Protein AF-A0A1I2AQY6-F1 (afdb_monomer_lite)

Structure (mmCIF, N/CA/C/O backbone):
data_AF-A0A1I2AQY6-F1
#
_entry.id   AF-A0A1I2AQY6-F1
#
loop_
_atom_site.group_PDB
_atom_site.id
_atom_site.type_symbol
_atom_site.label_atom_id
_atom_site.label_alt_id
_atom_site.label_comp_id
_atom_site.label_asym_id
_atom_site.label_entity_id
_atom_site.label_seq_id
_atom_site.pdbx_PDB_ins_code
_atom_site.Cartn_x
_atom_site.Cartn_y
_atom_site.Cartn_z
_atom_site.occupancy
_atom_site.B_iso_or_equiv
_atom_site.auth_seq_id
_atom_site.auth_comp_id
_atom_site.auth_asym_id
_atom_site.auth_atom_id
_atom_site.pdbx_PDB_model_num
ATOM 1 N N . MET A 1 1 ? -6.038 -12.069 -2.061 1.00 82.50 1 MET A N 1
ATOM 2 C CA . MET A 1 1 ? -5.110 -11.314 -2.935 1.00 82.50 1 MET A CA 1
ATOM 3 C C . MET A 1 1 ? -5.852 -10.362 -3.869 1.00 82.50 1 MET A C 1
ATOM 5 O O . MET A 1 1 ? -5.703 -9.172 -3.662 1.00 82.50 1 MET A O 1
ATOM 9 N N . LEU A 1 2 ? -6.730 -10.803 -4.786 1.00 86.69 2 LEU A N 1
ATOM 10 C CA . LEU A 1 2 ? -7.502 -9.868 -5.641 1.00 86.69 2 LEU A CA 1
ATOM 11 C C . LEU A 1 2 ? -8.283 -8.791 -4.860 1.00 86.69 2 LEU A C 1
ATOM 13 O O . LEU A 1 2 ? -8.254 -7.629 -5.239 1.00 86.69 2 LEU A O 1
ATOM 17 N N . ALA A 1 3 ? -8.917 -9.152 -3.739 1.00 86.75 3 ALA A N 1
ATOM 18 C CA . ALA A 1 3 ? -9.615 -8.186 -2.886 1.00 86.75 3 ALA A CA 1
ATOM 19 C C . ALA A 1 3 ? -8.673 -7.160 -2.218 1.00 86.75 3 ALA A C 1
ATOM 21 O O . ALA A 1 3 ? -9.022 -5.993 -2.110 1.00 86.75 3 ALA A O 1
ATOM 22 N N . ALA A 1 4 ? -7.464 -7.575 -1.824 1.00 88.69 4 ALA A N 1
ATOM 23 C CA . ALA A 1 4 ? -6.448 -6.674 -1.275 1.00 88.69 4 ALA A CA 1
ATOM 24 C C . ALA A 1 4 ? -5.901 -5.717 -2.351 1.00 88.69 4 ALA A C 1
ATOM 26 O O . ALA A 1 4 ? -5.665 -4.540 -2.088 1.00 88.69 4 ALA A O 1
ATOM 27 N N . TRP A 1 5 ? -5.759 -6.198 -3.592 1.00 92.06 5 TRP A N 1
ATOM 28 C CA . TRP A 1 5 ? -5.415 -5.343 -4.727 1.00 92.06 5 TRP A CA 1
ATOM 29 C C . TRP A 1 5 ? -6.519 -4.322 -5.039 1.00 92.06 5 TRP A C 1
ATOM 31 O O . TRP A 1 5 ? -6.210 -3.149 -5.234 1.00 92.06 5 TRP A O 1
ATOM 41 N N . ASP A 1 6 ? -7.794 -4.730 -5.021 1.00 89.69 6 ASP A N 1
ATOM 42 C CA . ASP A 1 6 ? -8.926 -3.808 -5.200 1.00 89.69 6 ASP A CA 1
ATOM 43 C C . ASP A 1 6 ? -8.900 -2.687 -4.150 1.00 89.69 6 ASP A C 1
ATOM 45 O O . ASP A 1 6 ? -8.956 -1.516 -4.515 1.00 89.69 6 ASP A O 1
ATOM 49 N N . GLN A 1 7 ? -8.685 -3.017 -2.869 1.00 89.00 7 GLN A N 1
ATOM 50 C CA . GLN A 1 7 ? -8.534 -2.021 -1.798 1.00 89.00 7 GLN A CA 1
ATOM 51 C C . GLN A 1 7 ? -7.409 -1.013 -2.085 1.00 89.00 7 GLN A C 1
ATOM 53 O O . GLN A 1 7 ? -7.611 0.195 -1.943 1.00 89.00 7 GLN A O 1
ATOM 58 N N . ALA A 1 8 ? -6.247 -1.476 -2.553 1.00 89.50 8 ALA A N 1
ATOM 59 C CA . ALA A 1 8 ? -5.154 -0.582 -2.932 1.00 89.50 8 ALA A CA 1
ATOM 60 C C . ALA A 1 8 ? -5.510 0.312 -4.134 1.00 89.50 8 ALA A C 1
ATOM 62 O O . ALA A 1 8 ? -5.127 1.482 -4.158 1.00 89.50 8 ALA A O 1
ATOM 63 N N . CYS A 1 9 ? -6.271 -0.190 -5.114 1.00 88.81 9 CYS A N 1
ATOM 64 C CA . CYS A 1 9 ? -6.778 0.630 -6.218 1.00 88.81 9 CYS A CA 1
ATOM 65 C C . CYS A 1 9 ? -7.743 1.724 -5.739 1.00 88.81 9 CYS A C 1
ATOM 67 O O . CYS A 1 9 ? -7.682 2.842 -6.252 1.00 88.81 9 CYS A O 1
ATOM 69 N N . VAL A 1 10 ? -8.597 1.432 -4.752 1.00 86.75 10 VAL A N 1
ATOM 70 C CA . VAL A 1 10 ? -9.495 2.432 -4.150 1.00 86.75 10 VAL A CA 1
ATOM 71 C C . VAL A 1 10 ? -8.703 3.542 -3.471 1.00 86.75 10 VAL A C 1
ATOM 73 O O . VAL A 1 10 ? -8.934 4.715 -3.756 1.00 86.75 10 VAL A O 1
ATOM 76 N N . VAL A 1 11 ? -7.749 3.175 -2.614 1.00 84.81 11 VAL A N 1
ATOM 77 C CA . VAL A 1 11 ? -6.892 4.139 -1.908 1.00 84.81 11 VAL A CA 1
ATOM 78 C C . VAL A 1 11 ? -6.114 5.000 -2.901 1.00 84.81 11 VAL A C 1
ATOM 80 O O . VAL A 1 11 ? -6.101 6.223 -2.787 1.00 84.81 11 VAL A O 1
ATOM 83 N N . ARG A 1 12 ? -5.538 4.372 -3.932 1.00 85.62 12 ARG A N 1
ATOM 84 C CA . ARG A 1 12 ? -4.805 5.070 -4.991 1.00 85.62 12 ARG A CA 1
ATOM 85 C C . ARG A 1 12 ? -5.668 6.096 -5.726 1.00 85.62 12 ARG A C 1
ATOM 87 O O . ARG A 1 12 ? -5.193 7.195 -5.979 1.00 85.62 12 ARG A O 1
ATOM 94 N N . ALA A 1 13 ? -6.918 5.761 -6.048 1.00 81.56 13 ALA A N 1
ATOM 95 C CA . ALA A 1 13 ? -7.824 6.692 -6.721 1.00 81.56 13 ALA A CA 1
ATOM 96 C C . ALA A 1 13 ? -8.096 7.955 -5.885 1.00 81.56 13 ALA A C 1
ATOM 98 O O . ALA A 1 13 ? -8.296 9.024 -6.455 1.00 81.56 13 ALA A O 1
ATOM 99 N N . GLY A 1 14 ? -8.068 7.849 -4.552 1.00 75.56 14 GLY A N 1
ATOM 100 C CA . GLY A 1 14 ? -8.202 9.007 -3.671 1.00 75.56 14 GLY A CA 1
ATOM 101 C C . GLY A 1 14 ? -6.928 9.857 -3.553 1.00 75.56 14 GLY A C 1
ATOM 102 O O . GLY A 1 14 ? -7.026 11.036 -3.231 1.00 75.56 14 GLY A O 1
ATOM 103 N N . PHE A 1 15 ? -5.733 9.329 -3.852 1.00 74.56 15 PHE A N 1
ATOM 104 C CA . PHE A 1 15 ? -4.516 10.157 -3.895 1.00 74.56 15 PHE A CA 1
ATOM 105 C C . PHE A 1 15 ? -4.552 11.156 -5.056 1.00 74.56 15 PHE A C 1
ATOM 107 O O . PHE A 1 15 ? -4.212 12.325 -4.865 1.00 74.56 15 PHE A O 1
ATOM 114 N N . ASP A 1 16 ? -5.031 10.727 -6.226 1.00 64.50 16 ASP A N 1
ATOM 115 C CA . ASP A 1 16 ? -5.082 11.546 -7.444 1.00 64.50 16 ASP A CA 1
ATOM 116 C C . ASP A 1 16 ? -6.006 12.779 -7.311 1.00 64.50 16 ASP A C 1
ATOM 118 O O . ASP A 1 16 ? -5.824 13.769 -8.019 1.00 64.50 16 ASP A O 1
ATOM 122 N N . THR A 1 17 ? -6.976 12.766 -6.389 1.00 54.69 17 THR A N 1
ATOM 123 C CA . THR A 1 17 ? -7.954 13.856 -6.195 1.00 54.69 17 THR A CA 1
ATOM 124 C C . THR A 1 17 ? -7.543 14.893 -5.143 1.00 54.69 17 THR A C 1
ATOM 126 O O . THR A 1 17 ? -8.072 16.005 -5.135 1.00 54.69 17 THR A O 1
ATOM 129 N N . THR A 1 18 ? -6.570 14.577 -4.282 1.00 52.56 18 THR A N 1
ATOM 130 C CA . THR A 1 18 ? -6.139 15.447 -3.164 1.00 52.56 18 THR A CA 1
ATOM 131 C C . THR A 1 18 ? -5.230 16.611 -3.568 1.00 52.56 18 THR A C 1
ATOM 133 O O . THR A 1 18 ? -4.990 17.508 -2.761 1.00 52.56 18 THR A O 1
ATOM 136 N N . ALA A 1 19 ? -4.744 16.639 -4.812 1.00 49.81 19 ALA A N 1
ATOM 137 C CA . ALA A 1 19 ? -3.764 17.627 -5.255 1.00 49.81 19 ALA A CA 1
ATOM 138 C C . ALA A 1 19 ? -4.322 19.054 -5.442 1.00 49.81 19 ALA A C 1
ATOM 140 O O . ALA A 1 19 ? -3.514 19.976 -5.511 1.00 49.81 19 ALA A O 1
ATOM 141 N N . ASP A 1 20 ? -5.649 19.269 -5.500 1.00 44.47 20 ASP A N 1
ATOM 142 C CA . ASP A 1 20 ? -6.182 20.574 -5.949 1.00 44.47 20 ASP A CA 1
ATOM 143 C C . ASP A 1 20 ? -7.432 21.139 -5.243 1.00 44.47 20 ASP A C 1
ATOM 145 O O . ASP A 1 20 ? -7.846 22.259 -5.541 1.00 44.47 20 ASP A O 1
ATOM 149 N N . SER A 1 21 ? -8.083 20.449 -4.303 1.00 40.75 21 SER A N 1
ATOM 150 C CA . SER A 1 21 ? -9.284 21.014 -3.657 1.00 40.75 21 SER A CA 1
ATOM 151 C C . SER A 1 21 ? -9.680 20.229 -2.409 1.00 40.75 21 SER A C 1
ATOM 153 O O . SER A 1 21 ? -9.299 19.076 -2.274 1.00 40.75 21 SER A O 1
ATOM 155 N N . GLY A 1 22 ? -10.469 20.804 -1.493 1.00 46.19 22 GLY A N 1
ATOM 156 C CA . GLY A 1 22 ? -10.966 20.152 -0.260 1.00 46.19 22 GLY A CA 1
ATOM 157 C C . GLY A 1 22 ? -11.789 18.852 -0.432 1.00 46.19 22 GLY A C 1
ATOM 158 O O . GLY A 1 22 ? -12.421 18.408 0.521 1.00 46.19 22 GLY A O 1
ATOM 159 N N . TYR A 1 23 ? -11.755 18.241 -1.619 1.00 46.19 23 TYR A N 1
ATOM 160 C CA . TYR A 1 23 ? -12.173 16.892 -2.019 1.00 46.19 23 TYR A CA 1
ATOM 161 C C . TYR A 1 23 ? -11.122 15.823 -1.640 1.00 46.19 23 TYR A C 1
ATOM 163 O O . TYR A 1 23 ? -10.776 14.951 -2.429 1.00 46.19 23 TYR A O 1
ATOM 171 N N . GLY A 1 24 ? -10.512 15.942 -0.461 1.00 56.16 24 GLY A N 1
ATOM 172 C CA . GLY A 1 24 ? -9.623 14.902 0.074 1.00 56.16 24 GLY A CA 1
ATOM 173 C C . GLY A 1 24 ? -10.291 14.052 1.151 1.00 56.16 24 GLY A C 1
ATOM 174 O O . GLY A 1 24 ? -9.973 12.879 1.312 1.00 56.16 24 GLY A O 1
ATOM 175 N N . VAL A 1 25 ? -11.223 14.650 1.899 1.00 59.81 25 VAL A N 1
ATOM 176 C CA . VAL A 1 25 ? -11.824 14.046 3.098 1.00 59.81 25 VAL A CA 1
ATOM 177 C C . VAL A 1 25 ? -12.922 13.044 2.743 1.00 59.81 25 VAL A C 1
ATOM 179 O O . VAL A 1 25 ? -13.048 12.012 3.396 1.00 59.81 25 VAL A O 1
ATOM 182 N N . LYS A 1 26 ? -13.718 13.320 1.703 1.00 64.50 26 LYS A N 1
ATOM 183 C CA . LYS A 1 26 ? -14.797 12.418 1.282 1.00 64.50 26 LYS A CA 1
ATOM 184 C C . LYS A 1 26 ? -14.224 11.143 0.660 1.00 64.50 26 LYS A C 1
ATOM 186 O O . LYS A 1 26 ? -14.725 10.058 0.904 1.00 64.50 26 LYS A O 1
ATOM 191 N N . GLU A 1 27 ? -13.140 11.281 -0.079 1.00 69.38 27 GLU A N 1
ATOM 192 C CA . GLU A 1 27 ? -12.427 10.229 -0.784 1.00 69.38 27 GLU A CA 1
ATOM 193 C C . GLU A 1 27 ? -11.669 9.334 0.201 1.00 69.38 27 GLU A C 1
ATOM 195 O O . GLU A 1 27 ? -11.686 8.114 0.050 1.00 69.38 27 GLU A O 1
ATOM 200 N N . ALA A 1 28 ? -11.098 9.920 1.261 1.00 67.06 28 ALA A N 1
ATOM 201 C CA . ALA A 1 28 ? -10.565 9.170 2.395 1.00 67.06 28 ALA A CA 1
ATOM 202 C C . ALA A 1 28 ? -11.660 8.341 3.083 1.00 67.06 28 ALA A C 1
ATOM 204 O O . ALA A 1 28 ? -11.490 7.139 3.283 1.00 67.06 28 ALA A O 1
ATOM 205 N N . ALA A 1 29 ? -12.808 8.955 3.389 1.00 75.44 29 ALA A N 1
ATOM 206 C CA . ALA A 1 29 ? -13.933 8.264 4.016 1.00 75.44 2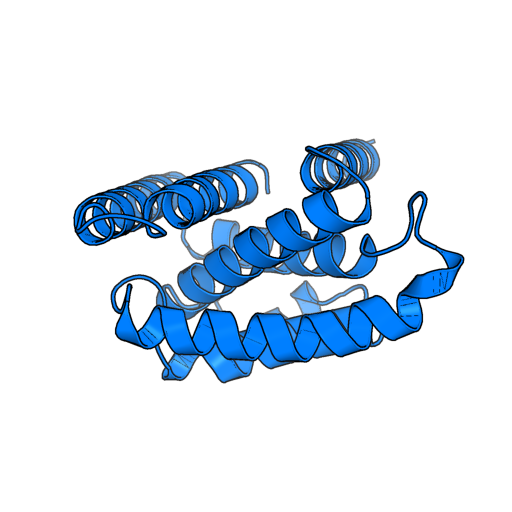9 ALA A CA 1
ATOM 207 C C . ALA A 1 29 ? -14.506 7.148 3.122 1.00 75.44 29 ALA A C 1
ATOM 209 O O . ALA A 1 29 ? -14.781 6.051 3.608 1.00 75.44 29 ALA A O 1
ATOM 210 N N . ASP A 1 30 ? -14.631 7.389 1.815 1.00 80.81 30 ASP A N 1
ATOM 211 C CA . ASP A 1 30 ? -15.076 6.392 0.838 1.00 80.81 30 ASP A CA 1
ATOM 212 C C . ASP A 1 30 ? -14.063 5.237 0.728 1.00 80.81 30 ASP A C 1
ATOM 214 O O . ASP A 1 30 ? -14.458 4.068 0.661 1.00 80.81 30 ASP A O 1
ATOM 218 N N . ALA A 1 31 ? -12.757 5.529 0.757 1.00 79.12 31 ALA A N 1
ATOM 219 C CA . ALA A 1 31 ? -11.712 4.509 0.762 1.00 79.12 31 ALA A CA 1
ATOM 220 C C . ALA A 1 31 ? -11.753 3.650 2.032 1.00 79.12 31 ALA A C 1
ATOM 222 O O . ALA A 1 31 ? -11.754 2.421 1.931 1.00 79.12 31 ALA A O 1
ATOM 223 N N . VAL A 1 32 ? -11.867 4.275 3.207 1.00 82.06 32 VAL A N 1
ATOM 224 C CA . VAL A 1 32 ? -12.011 3.581 4.498 1.00 82.06 32 VAL A CA 1
ATOM 225 C C . VAL A 1 32 ? -13.285 2.731 4.517 1.00 82.06 32 VAL A C 1
ATOM 227 O O . VAL A 1 32 ? -13.232 1.559 4.885 1.00 82.06 32 VAL A O 1
ATOM 230 N N . SER A 1 33 ? -14.412 3.260 4.029 1.00 84.44 33 SER A N 1
ATOM 231 C CA . SER A 1 33 ? -15.678 2.518 3.929 1.00 84.44 33 SER A CA 1
ATOM 232 C C . SER A 1 33 ? -15.547 1.278 3.041 1.00 84.44 33 SER A C 1
ATOM 234 O O . SER A 1 33 ? -15.957 0.186 3.432 1.00 84.44 33 SER A O 1
ATOM 236 N N . ARG A 1 34 ? -14.927 1.403 1.861 1.00 81.69 34 ARG A N 1
ATOM 237 C CA . ARG A 1 34 ? -14.708 0.262 0.953 1.00 81.69 34 ARG A CA 1
ATOM 238 C C . ARG A 1 34 ? -13.732 -0.763 1.522 1.00 81.69 34 ARG A C 1
ATOM 240 O O . ARG A 1 34 ? -13.912 -1.963 1.302 1.00 81.69 34 ARG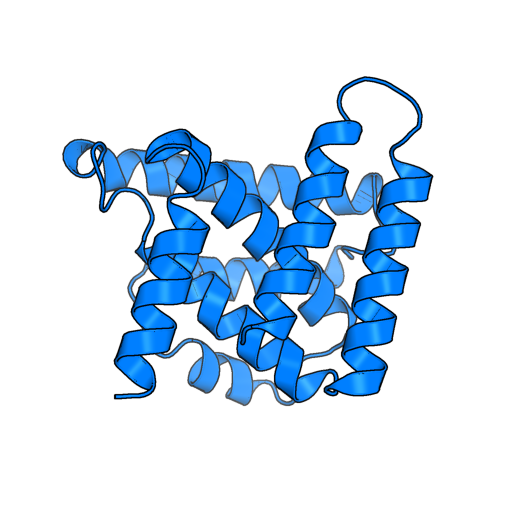 A O 1
ATOM 247 N N . ILE A 1 35 ? -12.719 -0.319 2.267 1.00 84.06 35 ILE A N 1
ATOM 248 C CA . ILE A 1 35 ? -11.831 -1.227 2.993 1.00 84.06 35 ILE A CA 1
ATOM 249 C C . ILE A 1 35 ? -12.627 -1.997 4.050 1.00 84.06 35 ILE A C 1
ATOM 251 O O . ILE A 1 35 ? -12.566 -3.227 4.045 1.00 84.06 35 ILE A O 1
ATOM 255 N N . ALA A 1 36 ? -13.431 -1.314 4.867 1.00 85.44 36 ALA A N 1
ATOM 256 C CA . ALA A 1 36 ? -14.266 -1.930 5.895 1.00 85.44 36 ALA A CA 1
ATOM 257 C C . ALA A 1 36 ? -15.275 -2.940 5.313 1.00 85.44 36 ALA A C 1
ATOM 259 O O . ALA A 1 36 ? -15.411 -4.049 5.828 1.00 85.44 36 ALA A O 1
ATOM 260 N N . GLU A 1 37 ? -15.937 -2.615 4.199 1.00 86.62 37 GLU A N 1
ATOM 261 C CA . GLU A 1 37 ? -16.855 -3.529 3.502 1.00 86.62 37 GLU A CA 1
ATOM 262 C C . GLU A 1 37 ? -16.158 -4.808 3.021 1.00 86.62 37 GLU A C 1
ATOM 264 O O . GLU A 1 37 ? -16.668 -5.921 3.199 1.00 86.62 37 GLU A O 1
ATOM 269 N N . ALA A 1 38 ? -14.971 -4.668 2.429 1.00 83.56 38 ALA A N 1
ATOM 270 C CA . ALA A 1 38 ? -14.163 -5.814 2.040 1.00 83.56 38 ALA A CA 1
ATOM 271 C C . ALA A 1 38 ? -13.724 -6.621 3.273 1.00 83.56 38 ALA A C 1
ATOM 273 O O . ALA A 1 38 ? -13.805 -7.851 3.244 1.00 83.56 38 ALA A O 1
ATOM 274 N N . THR A 1 39 ? -13.345 -5.962 4.369 1.00 85.44 39 THR A N 1
ATOM 275 C CA . THR A 1 39 ? -12.997 -6.609 5.642 1.00 85.44 39 THR A CA 1
ATOM 276 C C . THR A 1 39 ? -14.156 -7.419 6.213 1.00 85.44 39 THR A C 1
ATOM 278 O O . THR A 1 39 ? -13.948 -8.564 6.612 1.00 85.44 39 THR A O 1
ATOM 281 N N . VAL A 1 40 ? -15.389 -6.910 6.163 1.00 86.75 40 VAL A N 1
ATOM 282 C CA . VAL A 1 40 ? -16.591 -7.669 6.558 1.00 86.75 40 VAL A CA 1
ATOM 283 C C . VAL A 1 40 ? -16.783 -8.915 5.687 1.00 86.75 40 VAL A C 1
ATOM 285 O O . VAL A 1 40 ? -17.205 -9.961 6.180 1.00 86.75 40 VAL A O 1
ATOM 288 N N . ARG A 1 41 ? -16.473 -8.825 4.389 1.00 88.19 41 ARG A N 1
ATOM 289 C CA . ARG A 1 41 ? -16.701 -9.914 3.429 1.00 88.19 41 ARG A CA 1
ATOM 290 C C . ARG A 1 41 ? -15.629 -11.003 3.454 1.00 88.19 41 ARG A C 1
ATOM 292 O O . ARG A 1 41 ? -15.965 -12.174 3.284 1.00 88.19 41 ARG A O 1
ATOM 299 N N . TYR A 1 42 ? -14.362 -10.623 3.585 1.00 86.00 42 TYR A N 1
ATOM 300 C CA . TYR A 1 42 ? -13.215 -11.526 3.425 1.00 86.00 42 TYR A CA 1
ATOM 301 C C . TYR A 1 42 ? -12.455 -11.779 4.737 1.00 86.00 42 TYR A C 1
ATOM 303 O O . TYR A 1 42 ? -11.694 -12.737 4.826 1.00 86.00 42 TYR A O 1
ATOM 311 N N . GLY A 1 43 ? -12.682 -10.963 5.768 1.00 86.94 43 GLY A N 1
ATOM 312 C CA . GLY A 1 43 ? -11.946 -11.002 7.029 1.00 86.94 43 GLY A CA 1
ATOM 313 C C . GLY A 1 43 ? -10.637 -10.209 6.972 1.00 86.94 43 GLY A C 1
ATOM 314 O O . GLY A 1 43 ? -9.925 -10.218 5.965 1.00 86.94 43 GLY A O 1
ATOM 315 N N . SER A 1 44 ? -10.308 -9.538 8.079 1.00 85.38 44 SER A N 1
ATOM 316 C CA . SER A 1 44 ? -9.093 -8.719 8.214 1.00 85.38 44 SER A CA 1
ATOM 317 C C . SER A 1 44 ? -7.819 -9.542 8.046 1.00 85.38 44 SER A C 1
ATOM 319 O O . SER A 1 44 ? -6.904 -9.116 7.352 1.00 85.38 44 SER A O 1
ATOM 321 N N . ASP A 1 45 ? -7.785 -10.757 8.597 1.00 86.94 45 ASP A N 1
ATOM 322 C CA . ASP A 1 45 ? -6.624 -11.644 8.493 1.00 86.94 45 ASP A CA 1
ATOM 323 C C . ASP A 1 45 ? -6.298 -11.995 7.032 1.00 86.94 45 ASP A C 1
ATOM 325 O O . ASP A 1 45 ? -5.177 -11.798 6.564 1.00 86.94 45 ASP A O 1
ATOM 329 N N . GLN A 1 46 ? -7.294 -12.439 6.258 1.00 89.38 46 GLN A N 1
ATOM 330 C CA . GLN A 1 46 ? -7.077 -12.831 4.864 1.00 89.38 46 GLN A CA 1
ATOM 331 C C . GLN A 1 46 ? -6.626 -11.648 3.998 1.00 89.38 46 GLN A C 1
ATOM 333 O O . GLN A 1 46 ? -5.782 -11.808 3.106 1.00 89.38 46 GLN A O 1
ATOM 338 N N . LEU A 1 47 ? -7.209 -10.472 4.224 1.00 90.94 47 LEU A N 1
ATOM 339 C CA . LEU A 1 47 ? -6.868 -9.279 3.464 1.00 90.94 47 LEU A CA 1
ATOM 340 C C . LEU A 1 47 ? -5.498 -8.738 3.857 1.00 90.94 47 LEU A C 1
ATOM 342 O O . LEU A 1 47 ? -4.680 -8.548 2.963 1.00 90.94 47 LEU A O 1
ATOM 346 N N . GLY A 1 48 ? -5.208 -8.599 5.152 1.00 91.31 48 GLY A N 1
ATOM 347 C CA . GLY A 1 48 ? -3.910 -8.152 5.654 1.00 91.31 48 GLY A CA 1
ATOM 348 C C . GLY A 1 48 ? -2.769 -9.033 5.146 1.00 91.31 48 GLY A C 1
ATOM 349 O O . GLY A 1 48 ? -1.811 -8.529 4.556 1.00 91.31 48 GLY A O 1
ATOM 350 N N . ARG A 1 49 ? -2.915 -10.362 5.243 1.00 92.75 49 ARG A N 1
ATOM 351 C CA . ARG A 1 49 ? -1.934 -11.322 4.698 1.00 92.75 49 ARG A CA 1
ATOM 352 C C . ARG A 1 49 ? -1.778 -11.179 3.181 1.00 92.75 49 ARG A C 1
ATOM 354 O O . ARG A 1 49 ? -0.662 -11.192 2.663 1.00 92.75 49 ARG A O 1
ATOM 361 N N . GLY A 1 50 ? -2.884 -10.980 2.460 1.00 92.94 50 GLY A N 1
ATOM 362 C CA . GLY A 1 50 ? -2.862 -10.692 1.025 1.00 92.94 50 GLY A CA 1
ATOM 363 C C . GLY A 1 50 ? -2.124 -9.394 0.680 1.00 92.94 50 GLY A C 1
ATOM 364 O O . GLY A 1 50 ? -1.365 -9.368 -0.288 1.00 92.94 50 GLY A O 1
ATOM 365 N N . THR A 1 51 ? -2.310 -8.341 1.473 1.00 95.38 51 THR A N 1
ATOM 366 C CA . THR A 1 51 ? -1.655 -7.041 1.291 1.00 95.38 51 THR A CA 1
ATOM 367 C C . THR A 1 51 ? -0.150 -7.131 1.535 1.00 95.38 51 THR A C 1
AT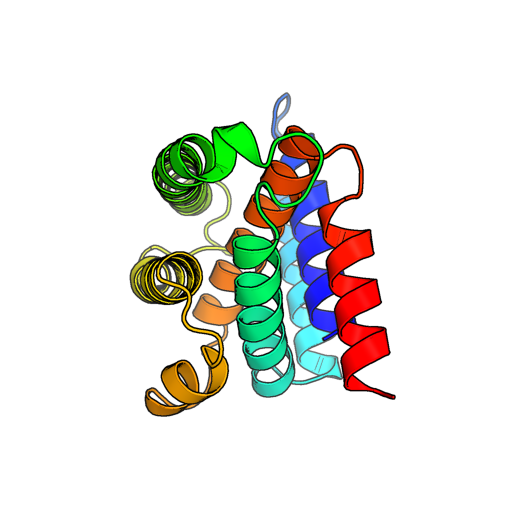OM 369 O O . THR A 1 51 ? 0.609 -6.592 0.731 1.00 95.38 51 THR A O 1
ATOM 372 N N . VAL A 1 52 ? 0.306 -7.863 2.562 1.00 95.25 52 VAL A N 1
ATOM 373 C CA . VAL A 1 52 ? 1.744 -8.106 2.821 1.00 95.25 52 VAL A CA 1
ATOM 374 C C . VAL A 1 52 ? 2.424 -8.731 1.601 1.00 95.25 52 VAL A C 1
ATOM 376 O O . VAL A 1 52 ? 3.477 -8.260 1.158 1.00 95.25 52 VAL A O 1
ATOM 379 N N . VAL A 1 53 ? 1.812 -9.777 1.035 1.00 93.94 53 VAL A N 1
ATOM 380 C CA . VAL A 1 53 ? 2.345 -10.481 -0.142 1.00 93.94 53 VAL A CA 1
ATOM 381 C C . VAL A 1 53 ? 2.430 -9.539 -1.343 1.00 93.94 53 VAL A C 1
ATOM 383 O O . VAL A 1 53 ? 3.503 -9.403 -1.938 1.00 93.94 53 VAL A O 1
ATOM 386 N N . LEU A 1 54 ? 1.333 -8.845 -1.659 1.00 95.25 54 LEU A N 1
ATOM 387 C CA . LEU A 1 54 ? 1.267 -7.923 -2.795 1.00 95.25 54 LEU A CA 1
ATOM 388 C C . LEU A 1 54 ? 2.241 -6.750 -2.650 1.00 95.25 54 LEU A C 1
ATOM 390 O O . LEU A 1 54 ? 2.880 -6.367 -3.627 1.00 95.25 54 LEU A O 1
ATOM 394 N N . LEU A 1 55 ? 2.398 -6.197 -1.445 1.00 95.56 55 LEU A N 1
ATOM 395 C CA . LEU A 1 55 ? 3.363 -5.132 -1.170 1.00 95.56 55 LEU A CA 1
ATOM 396 C C . LEU A 1 55 ? 4.792 -5.609 -1.442 1.00 95.56 55 LEU A C 1
ATOM 398 O O . LEU A 1 55 ? 5.552 -4.926 -2.129 1.00 95.56 55 LEU A O 1
ATOM 402 N N . GLY A 1 56 ? 5.138 -6.812 -0.980 1.00 93.75 56 GLY A N 1
ATOM 403 C CA . GLY A 1 56 ? 6.428 -7.431 -1.275 1.00 93.75 56 GLY A CA 1
ATOM 404 C C . GLY A 1 56 ? 6.686 -7.608 -2.769 1.00 93.75 56 GLY A C 1
ATOM 405 O O . GLY A 1 56 ? 7.759 -7.253 -3.262 1.00 93.75 56 GLY A O 1
ATOM 406 N N . GLN A 1 57 ? 5.701 -8.133 -3.497 1.00 93.25 57 GLN A N 1
ATOM 407 C CA . GLN A 1 57 ? 5.777 -8.317 -4.949 1.00 93.25 57 GLN A CA 1
ATOM 408 C C . GLN A 1 57 ? 5.923 -6.975 -5.681 1.00 93.25 57 GLN A C 1
ATOM 410 O O . GLN A 1 57 ? 6.830 -6.812 -6.501 1.00 93.25 57 GLN A O 1
ATOM 415 N N . ALA A 1 58 ? 5.112 -5.976 -5.322 1.00 93.31 58 ALA A N 1
ATOM 416 C CA . ALA A 1 58 ? 5.154 -4.645 -5.919 1.00 93.31 58 ALA A CA 1
ATOM 417 C C . ALA A 1 58 ? 6.535 -3.999 -5.741 1.00 93.31 58 ALA A C 1
ATOM 419 O O . ALA A 1 58 ? 7.130 -3.536 -6.71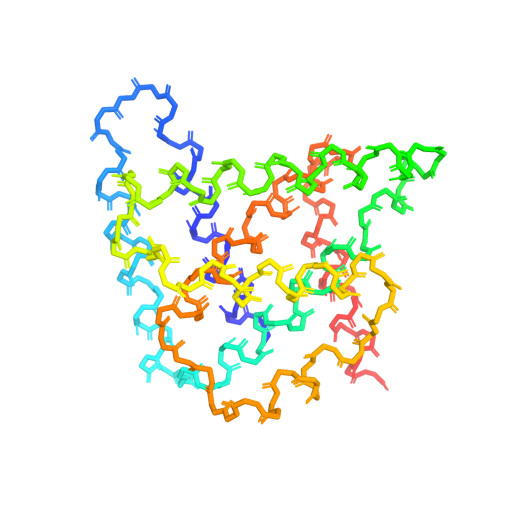9 1.00 93.31 58 ALA A O 1
ATOM 420 N N . VAL A 1 59 ? 7.092 -4.060 -4.526 1.00 92.12 59 VAL A N 1
ATOM 421 C CA . VAL A 1 59 ? 8.443 -3.567 -4.224 1.00 92.12 59 VAL A CA 1
ATOM 422 C C . VAL A 1 59 ? 9.505 -4.300 -5.050 1.00 92.12 59 VAL A C 1
ATOM 424 O O . VAL A 1 59 ? 10.368 -3.663 -5.658 1.00 92.12 59 VAL A O 1
ATOM 427 N N . ARG A 1 60 ? 9.440 -5.633 -5.144 1.00 88.31 60 ARG A N 1
ATOM 428 C CA . ARG A 1 60 ? 10.410 -6.410 -5.936 1.00 88.31 60 ARG A CA 1
ATOM 429 C C . ARG A 1 60 ? 10.319 -6.119 -7.430 1.00 88.31 60 ARG A C 1
ATOM 431 O O . ARG A 1 60 ? 11.355 -6.144 -8.103 1.00 88.31 60 ARG A O 1
ATOM 438 N N . SER A 1 61 ? 9.131 -5.798 -7.931 1.00 87.00 61 SER A N 1
ATOM 439 C CA . SER A 1 61 ? 8.894 -5.461 -9.337 1.00 87.00 61 SER A CA 1
ATOM 440 C C . SER A 1 61 ? 9.482 -4.106 -9.756 1.00 87.00 61 SER A C 1
ATOM 442 O O . SER A 1 61 ? 9.589 -3.815 -10.944 1.00 87.00 61 SER A O 1
ATOM 444 N N . MET A 1 62 ? 9.895 -3.271 -8.803 1.00 86.69 62 MET A N 1
ATOM 445 C CA . MET A 1 62 ? 10.357 -1.913 -9.069 1.00 86.69 62 MET A CA 1
ATOM 446 C C . MET A 1 62 ? 11.628 -1.877 -9.916 1.00 86.69 62 MET A C 1
ATOM 448 O O . MET A 1 62 ? 12.668 -2.410 -9.524 1.00 86.69 62 MET A O 1
ATOM 452 N N . GLY A 1 63 ? 11.568 -1.229 -11.080 1.00 78.00 63 GLY A N 1
ATOM 453 C CA . GLY A 1 63 ? 12.722 -1.164 -11.973 1.00 78.00 63 GLY A CA 1
ATOM 454 C C . GLY A 1 63 ? 13.137 -2.552 -12.466 1.00 78.00 63 GLY A C 1
ATOM 455 O O . GLY A 1 63 ? 14.323 -2.849 -12.527 1.00 78.00 63 GLY A O 1
ATOM 456 N N . THR A 1 64 ? 12.179 -3.438 -12.750 1.00 81.06 64 THR A N 1
ATOM 457 C CA . THR A 1 64 ? 12.416 -4.645 -13.570 1.00 81.06 64 THR A CA 1
ATOM 458 C C . THR A 1 64 ? 12.046 -4.422 -15.039 1.00 81.06 64 THR A C 1
ATOM 460 O O . THR A 1 64 ? 12.261 -5.300 -15.871 1.00 81.06 64 THR A O 1
ATOM 463 N N . GLY A 1 65 ? 11.472 -3.259 -15.365 1.00 75.12 65 GLY A N 1
ATOM 464 C CA . GLY A 1 65 ? 11.062 -2.871 -16.710 1.00 75.12 65 GLY A CA 1
ATOM 465 C C . GLY A 1 65 ? 12.112 -2.027 -17.442 1.00 75.12 65 GLY A C 1
ATOM 466 O O . GLY A 1 65 ? 13.313 -2.245 -17.270 1.00 75.12 65 GLY A O 1
ATOM 467 N N . PRO A 1 66 ? 11.683 -1.039 -18.249 1.00 75.75 66 PRO A N 1
ATOM 468 C CA . PRO A 1 66 ? 12.579 -0.168 -19.016 1.00 75.75 66 PRO A CA 1
ATOM 469 C C . PRO A 1 66 ? 13.629 0.585 -18.183 1.00 75.75 66 PRO A C 1
ATOM 471 O O . PRO A 1 66 ? 14.591 1.090 -18.751 1.00 75.75 66 PRO A O 1
ATOM 474 N N . ALA A 1 67 ? 13.450 0.676 -16.861 1.00 78.38 67 ALA A N 1
ATOM 475 C CA . ALA A 1 67 ? 14.353 1.364 -15.939 1.00 78.38 67 ALA A CA 1
ATOM 476 C C . ALA A 1 67 ? 15.276 0.423 -15.131 1.00 78.38 67 ALA A C 1
ATOM 478 O O . ALA A 1 67 ? 15.759 0.809 -14.062 1.00 78.38 67 ALA A O 1
ATOM 479 N N . ALA A 1 68 ? 15.505 -0.811 -15.598 1.00 80.38 68 ALA A N 1
ATOM 480 C CA . ALA A 1 68 ? 16.292 -1.815 -14.872 1.00 80.38 68 ALA A CA 1
ATOM 481 C C . ALA A 1 68 ? 17.732 -1.388 -14.549 1.00 80.38 68 ALA A C 1
ATOM 483 O O . ALA A 1 68 ? 18.253 -1.699 -13.477 1.00 80.38 68 ALA A O 1
ATOM 484 N N . ASP A 1 69 ? 18.345 -0.602 -15.428 1.00 85.38 69 ASP A N 1
ATOM 485 C CA . ASP A 1 69 ? 19.671 -0.007 -15.250 1.00 85.38 69 ASP A CA 1
ATOM 486 C C . ASP A 1 69 ? 19.741 0.983 -14.071 1.00 85.38 69 ASP A C 1
ATOM 488 O O . ASP A 1 69 ? 20.809 1.193 -13.494 1.00 85.38 69 ASP A O 1
ATOM 492 N N . ARG A 1 70 ? 18.603 1.559 -13.662 1.00 83.75 70 ARG A N 1
ATOM 493 C CA . ARG A 1 70 ? 18.503 2.556 -12.581 1.00 83.75 70 ARG A CA 1
ATOM 494 C C . ARG A 1 70 ? 17.902 2.016 -11.287 1.00 83.75 70 ARG A C 1
ATOM 496 O O . ARG A 1 70 ? 17.693 2.794 -10.352 1.00 83.75 70 ARG A O 1
ATOM 503 N N . ARG A 1 71 ? 17.646 0.708 -11.192 1.00 82.88 71 ARG A N 1
ATOM 504 C CA . ARG A 1 71 ? 16.948 0.084 -10.053 1.00 82.88 71 ARG A CA 1
ATOM 505 C C . ARG A 1 71 ? 17.501 0.516 -8.692 1.00 82.88 71 ARG A C 1
ATOM 507 O O . ARG A 1 71 ? 16.730 0.906 -7.825 1.00 82.88 71 ARG A O 1
ATOM 514 N N . ALA A 1 72 ? 18.822 0.497 -8.510 1.00 81.56 72 ALA A N 1
ATOM 515 C CA . ALA A 1 72 ? 19.444 0.855 -7.231 1.00 81.56 72 ALA A CA 1
ATOM 516 C C . ALA A 1 72 ? 19.135 2.303 -6.798 1.00 81.56 72 ALA A C 1
ATOM 518 O O . ALA A 1 72 ? 18.839 2.556 -5.631 1.00 81.56 72 ALA A O 1
ATOM 519 N N . HIS A 1 73 ? 19.150 3.249 -7.743 1.00 84.75 73 HIS A N 1
ATOM 520 C CA . HIS A 1 73 ? 18.802 4.644 -7.472 1.00 84.75 73 HIS A CA 1
ATOM 521 C C . HIS A 1 73 ? 17.305 4.805 -7.171 1.00 84.75 73 HIS A C 1
ATOM 523 O O . HIS A 1 73 ? 16.935 5.517 -6.239 1.00 84.75 73 HIS A O 1
ATOM 529 N N . LEU A 1 74 ? 16.450 4.101 -7.917 1.00 85.69 74 LEU A N 1
ATOM 530 C CA . LEU A 1 74 ? 14.999 4.128 -7.731 1.00 85.69 74 LEU A CA 1
ATOM 531 C C . LEU A 1 74 ? 14.585 3.592 -6.359 1.00 85.69 74 LEU A C 1
ATOM 533 O O . LEU A 1 74 ? 13.797 4.237 -5.680 1.00 85.69 74 LEU A O 1
ATOM 537 N N . VAL A 1 75 ? 15.172 2.475 -5.925 1.00 81.75 75 VAL A N 1
ATOM 538 C CA . VAL A 1 75 ? 14.934 1.875 -4.602 1.00 81.75 75 VAL A CA 1
ATOM 539 C C . VAL A 1 75 ? 15.295 2.843 -3.468 1.00 81.75 75 VAL A C 1
ATOM 541 O O . VAL A 1 75 ? 14.542 2.984 -2.498 1.00 81.75 75 VAL A O 1
ATOM 544 N N . SER A 1 76 ? 16.427 3.542 -3.596 1.00 81.81 76 SER A N 1
ATOM 545 C CA . SER A 1 76 ? 16.866 4.521 -2.597 1.00 81.81 76 SER A CA 1
ATOM 546 C C . SER A 1 76 ? 15.912 5.716 -2.509 1.00 81.81 76 SER A C 1
ATOM 548 O O . SER A 1 76 ? 15.478 6.065 -1.409 1.00 81.81 76 SER A O 1
ATOM 550 N N . SER A 1 77 ? 15.536 6.298 -3.650 1.00 85.75 77 SER A N 1
ATOM 551 C CA . SER A 1 77 ? 14.584 7.412 -3.709 1.00 85.75 77 SER A CA 1
ATOM 552 C C . SER A 1 77 ? 13.196 7.000 -3.216 1.00 85.75 77 SER A C 1
ATOM 554 O O . SER A 1 77 ? 12.591 7.713 -2.418 1.00 85.75 77 SER A O 1
ATOM 556 N N . PHE A 1 78 ? 12.726 5.816 -3.614 1.00 90.06 78 PHE A N 1
ATOM 557 C CA . PHE A 1 78 ? 11.423 5.285 -3.230 1.00 90.06 78 PHE A CA 1
ATOM 558 C C . PHE A 1 78 ? 11.263 5.170 -1.720 1.00 90.06 78 PHE A C 1
ATOM 560 O O . PHE A 1 78 ? 10.245 5.596 -1.194 1.00 90.06 78 PHE A O 1
ATOM 567 N N . THR A 1 79 ? 12.252 4.619 -1.012 1.00 86.69 79 THR A N 1
ATOM 568 C CA . THR A 1 79 ? 12.110 4.362 0.431 1.00 86.69 79 THR A CA 1
ATOM 569 C C . THR A 1 79 ? 11.868 5.659 1.201 1.00 86.69 79 THR A C 1
ATOM 571 O O . THR A 1 79 ? 10.987 5.719 2.056 1.00 86.69 79 THR A O 1
ATOM 574 N N . LYS A 1 80 ? 12.609 6.718 0.851 1.00 88.25 80 LYS A N 1
ATOM 575 C CA . LYS A 1 80 ? 12.413 8.044 1.439 1.00 88.25 80 LYS A CA 1
ATOM 576 C C . LYS A 1 80 ? 11.055 8.628 1.048 1.00 88.25 80 LYS A C 1
ATOM 578 O O . LYS A 1 80 ? 10.302 9.040 1.920 1.00 88.25 80 LYS A O 1
ATOM 583 N N . THR A 1 81 ? 10.722 8.620 -0.244 1.00 90.38 81 THR A N 1
ATOM 584 C CA . THR A 1 81 ? 9.444 9.154 -0.733 1.00 90.38 81 THR A CA 1
ATOM 585 C C . THR A 1 81 ? 8.243 8.440 -0.117 1.00 90.38 81 THR A C 1
ATOM 587 O O . THR A 1 81 ? 7.271 9.098 0.238 1.00 90.38 81 THR A O 1
ATOM 590 N N . LEU A 1 82 ? 8.300 7.116 0.040 1.00 92.19 82 LEU A N 1
ATOM 591 C CA . LEU A 1 82 ? 7.242 6.341 0.677 1.00 92.19 82 LEU A CA 1
ATOM 592 C C . LEU A 1 82 ? 7.083 6.743 2.147 1.00 92.19 82 LEU A C 1
ATOM 594 O O . LEU A 1 82 ? 5.961 6.997 2.569 1.00 92.19 82 LEU A O 1
ATOM 598 N N . ALA A 1 83 ? 8.181 6.832 2.905 1.00 90.62 83 ALA A N 1
ATOM 599 C CA . ALA A 1 83 ? 8.138 7.234 4.311 1.00 90.62 83 ALA A CA 1
ATOM 600 C C . ALA A 1 83 ? 7.566 8.652 4.487 1.00 90.62 83 ALA A C 1
ATOM 602 O O . ALA A 1 83 ? 6.697 8.867 5.334 1.00 90.62 83 ALA A O 1
ATOM 603 N N . ASP A 1 84 ? 7.998 9.600 3.649 1.00 91.50 84 ASP A N 1
ATOM 604 C CA . ASP A 1 84 ? 7.504 10.980 3.662 1.00 91.50 84 ASP A CA 1
ATOM 605 C C . ASP A 1 84 ? 5.997 11.026 3.329 1.00 91.50 84 ASP A C 1
ATOM 607 O O . ASP A 1 84 ? 5.221 11.657 4.049 1.00 91.50 84 ASP A O 1
ATOM 611 N N . LYS A 1 85 ? 5.554 10.304 2.284 1.00 91.50 85 LYS A N 1
ATOM 612 C CA . LYS A 1 85 ? 4.135 10.237 1.893 1.00 91.50 85 LYS A CA 1
ATOM 613 C C . LYS A 1 85 ? 3.268 9.566 2.965 1.00 91.50 85 LYS A C 1
ATOM 615 O O . LYS A 1 85 ? 2.219 10.103 3.300 1.00 91.50 85 LYS A O 1
ATOM 620 N N . LEU A 1 86 ? 3.696 8.434 3.530 1.00 91.94 86 LEU A N 1
ATOM 621 C CA . LEU A 1 86 ? 2.968 7.754 4.610 1.00 91.94 86 LEU A CA 1
ATOM 622 C C . LEU A 1 86 ? 2.848 8.637 5.854 1.00 91.94 86 LEU A C 1
ATOM 624 O O . LEU A 1 86 ? 1.788 8.679 6.469 1.00 91.94 86 LEU A O 1
ATOM 628 N N . THR A 1 87 ? 3.901 9.385 6.189 1.00 92.06 87 THR A N 1
ATOM 629 C CA . THR A 1 87 ? 3.854 10.359 7.287 1.00 92.06 87 THR A CA 1
ATOM 630 C C . THR A 1 87 ? 2.835 11.460 6.992 1.00 92.06 87 THR A C 1
ATOM 632 O O . THR A 1 87 ? 2.000 11.754 7.841 1.00 92.06 87 THR A O 1
ATOM 635 N N . GLY A 1 88 ? 2.820 12.011 5.774 1.00 90.12 88 GLY A N 1
ATOM 636 C CA . GLY A 1 88 ? 1.799 12.982 5.362 1.00 90.12 88 GLY A CA 1
ATOM 637 C C . GLY A 1 88 ? 0.367 12.426 5.394 1.00 90.12 88 GLY A C 1
ATOM 638 O O . GLY A 1 88 ? -0.577 13.159 5.699 1.00 90.12 88 GLY A O 1
ATOM 639 N N . LEU A 1 89 ? 0.185 11.123 5.148 1.00 89.88 89 LEU A N 1
ATOM 640 C CA . LEU A 1 89 ? -1.118 10.463 5.280 1.00 89.88 89 LEU A CA 1
ATOM 641 C C . LEU A 1 89 ? -1.609 10.396 6.728 1.00 89.88 89 LEU A C 1
ATOM 643 O O . LEU A 1 89 ? -2.815 10.436 6.931 1.00 89.88 89 LEU A O 1
ATOM 647 N N . THR A 1 90 ? -0.719 10.401 7.726 1.00 90.31 90 THR A N 1
ATOM 648 C CA . THR A 1 90 ? -1.151 10.467 9.137 1.00 90.31 90 THR A CA 1
ATOM 649 C C . THR A 1 90 ? -1.842 11.784 9.492 1.00 90.31 90 THR A C 1
ATOM 651 O O . THR A 1 90 ? -2.679 11.824 10.389 1.00 90.31 90 THR A O 1
ATOM 654 N N . GLU A 1 91 ? -1.521 12.864 8.776 1.00 87.69 91 GLU A N 1
ATOM 655 C CA . GLU A 1 91 ? -2.142 14.176 8.976 1.00 87.69 91 GLU A CA 1
ATOM 656 C C . GLU A 1 91 ? -3.372 14.363 8.089 1.00 87.69 91 GLU A C 1
ATOM 658 O O . GLU A 1 91 ? -4.372 14.943 8.509 1.00 87.69 91 GLU A O 1
ATOM 663 N N . THR A 1 92 ? -3.293 13.890 6.844 1.00 82.62 92 THR A N 1
ATOM 664 C CA . THR A 1 92 ? -4.355 14.102 5.859 1.00 82.62 92 THR A CA 1
ATOM 665 C C . THR A 1 92 ? -5.483 13.090 6.019 1.00 82.62 92 THR A C 1
ATOM 667 O O . THR A 1 92 ? -6.646 13.490 5.979 1.00 82.62 92 THR A O 1
ATOM 670 N N . TRP A 1 93 ? -5.165 11.809 6.226 1.00 86.75 93 TRP A N 1
ATOM 671 C CA . TRP A 1 93 ? -6.108 10.687 6.293 1.00 86.75 93 TRP A CA 1
ATOM 672 C C . TRP A 1 93 ? -5.878 9.838 7.567 1.00 86.75 93 TRP A C 1
ATOM 674 O O . TRP A 1 93 ? -5.495 8.666 7.473 1.00 86.75 93 TRP A O 1
ATOM 684 N N . PRO A 1 94 ? -6.123 10.399 8.768 1.00 85.75 94 PRO A N 1
ATOM 685 C CA . PRO A 1 94 ? -5.823 9.735 10.042 1.00 85.75 94 PRO A CA 1
ATOM 686 C C . PRO A 1 94 ? -6.632 8.450 10.277 1.00 85.75 94 PRO A C 1
ATOM 688 O O . PRO A 1 94 ? -6.158 7.564 10.975 1.00 85.75 94 PRO A O 1
ATOM 691 N N . ASP A 1 95 ? -7.810 8.316 9.658 1.00 86.25 95 ASP A N 1
ATOM 692 C CA . ASP A 1 95 ? -8.629 7.094 9.731 1.00 86.25 95 ASP A CA 1
ATOM 693 C C . ASP A 1 95 ? -8.090 5.956 8.838 1.00 86.25 95 ASP A C 1
ATOM 695 O O . ASP A 1 95 ? -8.532 4.811 8.944 1.00 86.25 95 ASP A O 1
ATOM 699 N N . LEU A 1 96 ? -7.150 6.262 7.930 1.00 87.44 96 LEU A N 1
ATOM 700 C CA . LEU A 1 96 ? -6.489 5.270 7.079 1.00 87.44 96 LEU A CA 1
ATOM 701 C C . LEU A 1 96 ? -5.084 4.916 7.578 1.00 87.44 96 LEU A C 1
ATOM 703 O O . LEU A 1 96 ? -4.682 3.760 7.481 1.00 87.44 96 LEU A O 1
ATOM 707 N N . VAL A 1 97 ? -4.303 5.891 8.045 1.00 91.44 97 VAL A N 1
ATOM 708 C CA . VAL A 1 97 ? -2.911 5.652 8.449 1.00 91.44 97 VAL A CA 1
ATOM 709 C C . VAL A 1 97 ? -2.646 6.281 9.807 1.00 91.44 97 VAL A C 1
ATOM 711 O O . VAL A 1 97 ? -2.583 7.503 9.930 1.00 91.44 97 VAL A O 1
ATOM 714 N N . GLU A 1 98 ? -2.394 5.447 10.813 1.00 93.56 98 GLU A N 1
ATOM 715 C CA . GLU A 1 98 ? -1.939 5.907 12.120 1.00 93.56 98 GLU A CA 1
ATOM 716 C C . GLU A 1 98 ? -0.413 5.819 12.237 1.00 93.56 98 GLU A C 1
ATOM 718 O O . GLU A 1 98 ? 0.241 4.895 11.742 1.00 93.56 98 GLU A O 1
ATOM 723 N N . ALA A 1 99 ? 0.187 6.768 12.960 1.00 94.31 99 ALA A N 1
ATOM 724 C CA . ALA A 1 99 ? 1.634 6.789 13.184 1.00 94.31 99 ALA A CA 1
ATOM 725 C C . ALA A 1 99 ? 2.152 5.513 13.882 1.00 94.31 99 ALA A C 1
ATOM 727 O O . ALA A 1 99 ? 3.309 5.132 13.692 1.00 94.31 99 ALA A O 1
ATOM 728 N N . ALA A 1 100 ? 1.301 4.849 14.672 1.00 95.62 100 ALA A N 1
ATOM 729 C CA . ALA A 1 100 ? 1.627 3.614 15.380 1.00 95.62 100 ALA A CA 1
ATOM 730 C C . ALA A 1 100 ? 1.855 2.414 14.439 1.00 95.62 100 ALA A C 1
ATOM 732 O O . ALA A 1 100 ? 2.609 1.509 14.800 1.00 95.62 100 ALA A O 1
ATOM 733 N N . ASP A 1 101 ? 1.278 2.432 13.233 1.00 94.44 101 ASP A N 1
ATOM 734 C CA . ASP A 1 101 ? 1.353 1.325 12.271 1.00 94.44 101 ASP A CA 1
ATOM 735 C C . ASP A 1 101 ? 2.569 1.425 11.333 1.00 94.44 101 ASP A C 1
ATOM 737 O O . ASP A 1 101 ? 3.048 0.425 10.782 1.00 94.44 101 ASP A O 1
ATOM 741 N N . LEU A 1 102 ? 3.133 2.630 11.178 1.00 95.38 102 LEU A N 1
ATOM 742 C CA . LEU A 1 102 ? 4.256 2.897 10.273 1.00 95.38 102 LEU A CA 1
ATOM 743 C C . LEU A 1 102 ? 5.505 2.030 10.517 1.00 95.38 102 LEU A C 1
ATOM 745 O O . LEU A 1 102 ? 6.124 1.617 9.531 1.00 95.38 102 LEU A O 1
ATOM 749 N N . PRO A 1 103 ? 5.916 1.709 11.764 1.00 95.69 103 PRO A N 1
ATOM 750 C CA . PRO A 1 103 ? 7.077 0.852 11.995 1.00 95.69 103 PRO A CA 1
ATOM 751 C C . PRO A 1 103 ? 6.962 -0.517 11.316 1.00 95.69 103 PRO A C 1
ATOM 753 O O . PRO A 1 103 ? 7.950 -1.004 10.758 1.00 95.69 103 PRO A O 1
ATOM 756 N N . MET A 1 104 ? 5.768 -1.120 11.316 1.00 95.56 104 MET A N 1
ATOM 757 C CA . MET A 1 104 ? 5.558 -2.424 10.690 1.00 95.56 104 MET A CA 1
ATOM 758 C C . MET A 1 104 ? 5.613 -2.321 9.164 1.00 95.56 104 MET A C 1
ATOM 760 O O . MET A 1 104 ? 6.309 -3.105 8.514 1.00 95.56 104 MET A O 1
ATOM 764 N N . VAL A 1 105 ? 4.971 -1.298 8.594 1.00 95.88 105 VAL A N 1
ATOM 765 C CA . VAL A 1 105 ? 5.013 -1.017 7.151 1.00 95.88 105 VAL A CA 1
ATOM 766 C C . VAL A 1 105 ? 6.451 -0.815 6.671 1.00 95.88 105 VAL A C 1
ATOM 768 O O . VAL A 1 105 ? 6.894 -1.473 5.726 1.00 95.88 105 VAL A O 1
ATOM 771 N N . HIS A 1 106 ? 7.218 0.040 7.354 1.00 95.19 106 HIS A N 1
ATOM 772 C CA . HIS A 1 106 ? 8.622 0.283 7.022 1.00 95.19 106 HIS A CA 1
ATOM 773 C C . HIS A 1 106 ? 9.460 -0.993 7.094 1.00 95.19 106 HIS A C 1
ATOM 775 O O . HIS A 1 106 ? 10.344 -1.199 6.258 1.00 95.19 106 HIS A O 1
ATOM 781 N N . LYS A 1 107 ? 9.185 -1.870 8.065 1.00 95.44 107 LYS A N 1
ATOM 782 C CA . LYS A 1 107 ? 9.914 -3.129 8.203 1.00 95.44 107 LYS A CA 1
ATOM 783 C C . LYS A 1 107 ? 9.607 -4.098 7.061 1.00 95.44 107 LYS A C 1
ATOM 785 O O . LYS A 1 107 ? 10.556 -4.638 6.490 1.00 95.44 107 LYS A O 1
ATOM 790 N N . VAL A 1 108 ? 8.337 -4.269 6.685 1.00 95.19 108 VAL A N 1
ATOM 791 C CA . VAL A 1 108 ? 7.935 -5.111 5.541 1.00 95.19 108 VAL A CA 1
ATOM 792 C C . VAL A 1 108 ? 8.557 -4.601 4.242 1.00 95.19 108 VAL A C 1
ATOM 794 O O . VAL A 1 108 ? 9.172 -5.377 3.509 1.00 95.19 108 VAL A O 1
ATOM 797 N N . VAL A 1 109 ? 8.483 -3.292 3.984 1.00 94.38 109 VAL A N 1
ATOM 798 C CA . VAL A 1 109 ? 9.090 -2.677 2.792 1.00 94.38 109 VAL A CA 1
ATOM 799 C C . VAL A 1 109 ? 10.609 -2.846 2.796 1.00 94.38 109 VAL A C 1
ATOM 801 O O . VAL A 1 109 ? 11.190 -3.221 1.778 1.00 94.38 109 VAL A O 1
ATOM 804 N N . GLY A 1 110 ? 11.264 -2.624 3.937 1.00 93.06 110 GLY A N 1
ATOM 805 C CA . GLY A 1 110 ? 12.710 -2.796 4.072 1.00 93.06 110 GLY A CA 1
ATOM 806 C C . GLY A 1 110 ? 13.166 -4.233 3.806 1.00 93.06 110 GLY A C 1
ATOM 807 O O . GLY A 1 110 ? 14.152 -4.444 3.101 1.00 93.06 110 GLY A O 1
ATOM 808 N N . LEU A 1 111 ? 12.429 -5.227 4.312 1.00 94.00 111 LEU A N 1
ATOM 809 C CA . LEU A 1 111 ? 12.698 -6.641 4.035 1.00 94.00 111 LEU A CA 1
ATOM 810 C C . LEU A 1 111 ? 12.486 -6.978 2.552 1.00 94.00 111 LEU A C 1
ATOM 812 O O . LEU A 1 111 ? 13.333 -7.641 1.953 1.00 94.00 111 LEU A O 1
ATOM 816 N N . ALA A 1 112 ? 11.412 -6.473 1.939 1.00 93.00 112 ALA A N 1
ATOM 817 C CA . ALA A 1 112 ? 11.158 -6.651 0.510 1.00 93.00 112 ALA A CA 1
ATOM 818 C C . ALA A 1 112 ? 12.299 -6.072 -0.347 1.00 93.00 112 ALA A C 1
ATOM 820 O O . ALA A 1 112 ? 12.769 -6.721 -1.284 1.00 93.00 112 ALA A O 1
ATOM 821 N N . MET A 1 113 ? 12.792 -4.883 0.014 1.00 89.44 113 MET A N 1
ATOM 822 C CA . MET A 1 113 ? 13.926 -4.228 -0.648 1.00 89.44 113 MET A CA 1
ATOM 823 C C . MET A 1 113 ? 15.240 -4.988 -0.481 1.00 89.44 113 MET A C 1
ATOM 825 O O . MET A 1 113 ? 16.042 -5.042 -1.412 1.00 89.44 113 MET A O 1
ATOM 829 N N . ALA A 1 114 ? 15.446 -5.610 0.678 1.00 89.62 114 ALA A N 1
ATOM 830 C CA . ALA A 1 114 ? 16.585 -6.486 0.933 1.00 89.62 114 ALA A CA 1
ATOM 831 C C . ALA A 1 114 ? 16.478 -7.849 0.215 1.00 89.62 114 ALA A C 1
ATOM 833 O O . ALA A 1 114 ? 17.384 -8.672 0.326 1.00 89.62 114 ALA A O 1
ATOM 834 N N . GLY A 1 115 ? 15.404 -8.087 -0.545 1.00 88.38 115 GLY A N 1
ATOM 835 C CA . GLY A 1 115 ? 15.221 -9.294 -1.348 1.00 88.38 115 GLY A CA 1
ATOM 836 C C . GLY A 1 115 ? 14.594 -10.462 -0.591 1.00 88.38 115 GLY A C 1
ATOM 837 O O . GLY A 1 115 ? 14.566 -11.570 -1.125 1.00 88.38 115 GLY A O 1
ATOM 838 N N . HIS A 1 116 ? 14.063 -10.245 0.616 1.00 91.06 116 HIS A N 1
ATOM 839 C CA . HIS A 1 116 ? 13.299 -11.282 1.303 1.00 91.06 116 HIS A CA 1
ATOM 840 C C . HIS A 1 116 ? 12.007 -11.571 0.528 1.00 91.06 116 HIS A C 1
ATOM 842 O O . HIS A 1 116 ? 11.219 -10.674 0.210 1.00 91.06 116 HIS A O 1
ATOM 848 N N . THR A 1 117 ? 11.801 -12.842 0.195 1.00 85.75 117 THR A N 1
ATOM 849 C CA . THR A 1 117 ? 10.634 -13.302 -0.563 1.00 85.75 117 THR A CA 1
ATOM 850 C C . THR A 1 117 ? 9.487 -13.710 0.351 1.00 85.75 117 THR A C 1
ATOM 852 O O . THR A 1 117 ? 8.335 -13.429 0.028 1.00 85.75 117 THR A O 1
ATOM 855 N N . ASP A 1 118 ? 9.803 -14.279 1.513 1.00 91.06 118 ASP A N 1
ATOM 856 C CA . ASP A 1 118 ? 8.831 -14.800 2.472 1.00 91.06 118 ASP A CA 1
ATOM 857 C C . ASP A 1 118 ? 8.474 -13.787 3.573 1.00 91.06 118 ASP A C 1
ATOM 859 O O . ASP A 1 118 ? 8.764 -13.951 4.759 1.00 91.06 118 ASP A O 1
ATOM 863 N N . LEU A 1 119 ? 7.884 -12.668 3.149 1.00 94.38 119 LEU A N 1
ATOM 864 C CA . LEU A 1 119 ? 7.470 -11.595 4.059 1.00 94.38 119 LEU A CA 1
ATOM 865 C C . LEU A 1 119 ? 6.274 -11.996 4.921 1.00 94.38 119 LEU A C 1
ATOM 867 O O . LEU A 1 119 ? 6.129 -11.489 6.030 1.00 94.38 119 LEU A O 1
ATOM 871 N N . LEU A 1 120 ? 5.425 -12.886 4.402 1.00 93.88 120 LEU A N 1
ATOM 872 C CA . LEU A 1 120 ? 4.239 -13.343 5.105 1.00 93.88 120 LEU A CA 1
ATOM 873 C C . LEU A 1 120 ? 4.620 -14.205 6.306 1.00 93.88 120 LEU A C 1
ATOM 875 O O . LEU A 1 120 ? 4.154 -13.914 7.401 1.00 93.88 120 LEU A O 1
ATOM 879 N N . THR A 1 121 ? 5.520 -15.182 6.137 1.00 94.56 121 THR A N 1
ATOM 880 C CA . THR A 1 121 ? 6.007 -15.983 7.271 1.00 94.56 121 THR A CA 1
ATOM 881 C C . THR A 1 121 ? 6.659 -15.105 8.330 1.00 94.56 121 THR A C 1
ATOM 883 O O . THR A 1 121 ? 6.354 -15.258 9.507 1.00 94.56 121 THR A O 1
ATOM 886 N N . TRP A 1 122 ? 7.497 -14.138 7.928 1.00 95.25 122 TRP A N 1
ATOM 887 C CA . TRP A 1 122 ? 8.081 -13.186 8.878 1.00 95.25 122 TRP A CA 1
ATOM 888 C C . TRP A 1 122 ? 7.004 -12.383 9.618 1.00 95.25 122 TRP A C 1
ATOM 890 O O . TRP A 1 122 ? 7.104 -12.184 10.828 1.00 95.25 122 TRP A O 1
ATOM 900 N N . ARG A 1 123 ? 5.966 -11.917 8.912 1.00 95.00 123 ARG A N 1
ATOM 901 C CA . ARG A 1 123 ? 4.901 -11.135 9.541 1.00 95.00 123 ARG A CA 1
ATOM 902 C C . ARG A 1 123 ? 4.054 -11.990 10.481 1.00 95.00 123 ARG A C 1
ATOM 904 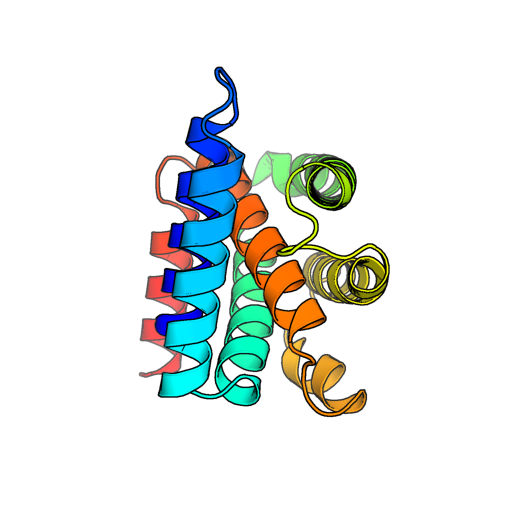O O . ARG A 1 123 ? 3.712 -11.508 11.558 1.00 95.00 123 ARG A O 1
ATOM 911 N N . ASP A 1 124 ? 3.751 -13.232 10.122 1.00 94.25 124 ASP A N 1
ATOM 912 C CA . ASP A 1 124 ? 2.929 -14.141 10.929 1.00 94.25 124 ASP A CA 1
ATOM 913 C C . ASP A 1 124 ? 3.558 -14.416 12.325 1.00 94.25 124 ASP A C 1
ATOM 915 O O . ASP A 1 124 ? 2.831 -14.719 13.273 1.00 94.25 124 ASP A O 1
ATOM 919 N N . GLU A 1 125 ? 4.875 -14.212 12.514 1.00 95.12 125 GLU A N 1
ATOM 920 C CA . GLU A 1 125 ? 5.556 -14.300 13.827 1.00 95.12 125 GLU A CA 1
ATOM 921 C C . GLU A 1 125 ? 5.030 -13.294 14.870 1.00 95.12 125 GLU A C 1
ATOM 923 O O . GLU A 1 125 ? 5.160 -13.519 16.075 1.00 95.12 125 GLU A O 1
ATOM 928 N N . PHE A 1 126 ? 4.411 -12.197 14.425 1.00 93.25 126 PHE A N 1
ATOM 929 C CA . PHE A 1 126 ? 3.854 -11.148 15.287 1.00 93.25 126 PHE A CA 1
ATOM 930 C C . PHE A 1 126 ? 2.349 -11.330 15.553 1.00 93.25 126 PHE A C 1
ATOM 932 O O . PHE A 1 126 ? 1.710 -10.451 16.132 1.00 93.25 126 PHE A O 1
ATOM 939 N N . GLY A 1 127 ? 1.779 -12.474 15.157 1.00 92.44 127 GLY A N 1
ATOM 940 C CA . GLY A 1 127 ? 0.354 -12.776 15.291 1.00 92.44 127 GLY A CA 1
ATOM 941 C C . GLY A 1 127 ? -0.492 -12.196 14.151 1.00 92.44 127 GLY A C 1
ATOM 942 O O . GLY A 1 127 ? 0.056 -11.794 13.125 1.00 92.44 127 GLY A O 1
ATOM 943 N N . PRO A 1 128 ? -1.829 -12.147 14.301 1.00 90.94 128 PRO A N 1
ATOM 944 C CA . PRO A 1 128 ? -2.722 -11.616 13.270 1.00 90.94 128 PRO A CA 1
ATOM 945 C C . PRO A 1 128 ? -2.383 -10.170 12.884 1.00 90.94 128 PRO A C 1
ATOM 947 O O . PRO A 1 128 ? -1.869 -9.408 13.706 1.00 90.94 128 PRO A O 1
ATOM 950 N N . VAL A 1 129 ? -2.689 -9.782 11.645 1.00 90.12 129 VAL A N 1
ATOM 951 C CA . VAL A 1 129 ? -2.544 -8.395 11.173 1.00 90.12 129 VAL A CA 1
ATOM 952 C C . VAL A 1 129 ? -3.672 -7.536 11.765 1.00 90.12 129 VAL A C 1
ATOM 954 O O . VAL A 1 129 ? -4.839 -7.809 11.467 1.00 90.12 129 VAL A O 1
ATOM 957 N N . PRO A 1 130 ? -3.376 -6.528 12.616 1.00 91.00 130 PRO A N 1
ATOM 958 C CA . PRO A 1 130 ? -4.381 -5.590 13.105 1.00 91.00 130 PRO A CA 1
ATOM 959 C C . PRO A 1 130 ? -4.980 -4.758 11.968 1.00 91.00 130 PRO A C 1
ATOM 961 O O . PRO A 1 130 ? -4.364 -4.572 10.922 1.00 91.00 130 PRO A O 1
ATOM 964 N N . GLU A 1 131 ? -6.169 -4.210 12.197 1.00 89.00 131 GLU A N 1
ATOM 965 C CA . GLU A 1 131 ? -6.881 -3.402 11.201 1.00 89.00 131 GLU A CA 1
ATOM 966 C C . GLU A 1 131 ? -6.100 -2.145 10.776 1.00 89.00 131 GLU A C 1
ATOM 968 O O . GLU A 1 131 ? -5.908 -1.934 9.580 1.00 89.00 131 GLU A O 1
ATOM 973 N N . GLY A 1 132 ? -5.568 -1.369 11.729 1.00 90.38 132 GLY A N 1
ATOM 974 C CA . GLY A 1 132 ? -4.743 -0.188 11.423 1.00 90.38 132 GLY A CA 1
ATOM 975 C C . GLY A 1 132 ? -3.514 -0.539 10.579 1.00 90.38 132 GLY A C 1
ATOM 976 O O . GLY A 1 132 ? -3.242 0.077 9.547 1.00 90.38 132 GLY A O 1
ATOM 977 N N . GLU A 1 133 ? -2.841 -1.637 10.926 1.00 93.12 133 GLU A N 1
ATOM 978 C CA . GLU A 1 133 ? -1.701 -2.135 10.164 1.00 93.12 133 GLU A CA 1
ATOM 979 C C . GLU A 1 133 ? -2.083 -2.531 8.732 1.00 93.12 133 GLU A C 1
ATOM 981 O O . GLU A 1 133 ? -1.385 -2.165 7.783 1.00 93.12 133 GLU A O 1
ATOM 986 N N . HIS A 1 134 ? -3.202 -3.241 8.547 1.00 92.56 134 HIS A N 1
ATOM 987 C CA . HIS A 1 134 ? -3.739 -3.546 7.218 1.00 92.56 134 HIS A CA 1
ATOM 988 C C . HIS A 1 134 ? -3.941 -2.257 6.427 1.00 92.56 134 HIS A C 1
ATOM 990 O O . HIS A 1 134 ? -3.511 -2.182 5.267 1.00 92.56 134 HIS A O 1
ATOM 996 N N . HIS A 1 135 ? -4.613 -1.261 7.007 1.00 92.44 135 HIS A N 1
ATOM 997 C CA . HIS A 1 135 ? -4.920 -0.004 6.325 1.00 92.44 135 HIS A CA 1
ATOM 998 C C . HIS A 1 135 ? -3.635 0.712 5.893 1.00 92.44 135 HIS A C 1
ATOM 1000 O O . HIS A 1 135 ? -3.480 1.054 4.713 1.00 92.44 135 HIS A O 1
ATOM 1006 N N . ALA A 1 136 ? -2.656 0.810 6.794 1.00 93.88 136 ALA A N 1
ATOM 1007 C CA . ALA A 1 136 ? -1.353 1.397 6.511 1.00 93.88 136 ALA A CA 1
ATOM 1008 C C . ALA A 1 136 ? -0.579 0.620 5.426 1.00 93.88 136 ALA A C 1
ATOM 1010 O O . ALA A 1 136 ? 0.010 1.223 4.523 1.00 93.88 136 ALA A O 1
ATOM 1011 N N . MET A 1 137 ? -0.620 -0.718 5.439 1.00 95.38 137 MET A N 1
ATOM 1012 C CA . MET A 1 137 ? -0.027 -1.544 4.379 1.00 95.38 137 MET A CA 1
ATOM 1013 C C . MET A 1 137 ? -0.748 -1.390 3.037 1.00 95.38 137 MET A C 1
ATOM 1015 O O . MET A 1 137 ? -0.106 -1.429 1.987 1.00 95.38 137 MET A O 1
ATOM 1019 N N . THR A 1 138 ? -2.064 -1.180 3.052 1.00 94.75 138 THR A N 1
ATOM 1020 C CA . THR A 1 138 ? -2.863 -0.937 1.841 1.00 94.75 138 THR A CA 1
ATOM 1021 C C . THR A 1 138 ? -2.502 0.412 1.228 1.00 94.75 138 THR A C 1
ATOM 1023 O O . THR A 1 138 ? -2.287 0.497 0.017 1.00 94.75 138 THR A O 1
ATOM 1026 N N . ALA A 1 139 ? -2.334 1.446 2.057 1.00 94.06 139 ALA A N 1
ATOM 1027 C CA . ALA A 1 139 ? -1.813 2.740 1.627 1.00 94.06 139 ALA A CA 1
ATOM 1028 C C . ALA A 1 139 ? -0.394 2.620 1.052 1.00 94.06 139 ALA A C 1
ATOM 1030 O O . ALA A 1 139 ? -0.112 3.147 -0.026 1.00 94.06 139 ALA A O 1
ATOM 1031 N N . ALA A 1 140 ? 0.484 1.858 1.707 1.00 96.19 140 ALA A N 1
ATOM 1032 C CA . ALA A 1 140 ? 1.828 1.607 1.198 1.00 96.19 140 ALA A CA 1
ATOM 1033 C C . ALA A 1 140 ? 1.819 0.867 -0.148 1.00 96.19 140 ALA A C 1
ATOM 1035 O O . ALA A 1 140 ? 2.584 1.223 -1.047 1.00 96.19 140 ALA A O 1
ATOM 1036 N N . LEU A 1 141 ? 0.942 -0.125 -0.328 1.00 96.25 141 LEU A N 1
ATOM 1037 C CA . LEU A 1 141 ? 0.772 -0.837 -1.596 1.00 96.25 141 LEU A CA 1
ATOM 1038 C C . LEU A 1 141 ? 0.273 0.100 -2.704 1.00 96.25 141 LEU A C 1
ATOM 1040 O O . LEU A 1 141 ? 0.820 0.076 -3.807 1.00 96.25 141 LEU A O 1
ATOM 1044 N N . ALA A 1 142 ? -0.700 0.964 -2.407 1.00 94.25 142 ALA A N 1
ATOM 1045 C CA . ALA A 1 142 ? -1.207 1.967 -3.342 1.00 94.25 142 ALA A CA 1
ATOM 1046 C C . ALA A 1 142 ? -0.100 2.931 -3.814 1.00 94.25 142 ALA A C 1
ATOM 1048 O O . ALA A 1 142 ? 0.090 3.109 -5.020 1.00 94.25 142 ALA A O 1
ATOM 1049 N N . LEU A 1 143 ? 0.687 3.474 -2.878 1.00 94.38 143 LEU A N 1
ATOM 1050 C CA . LEU A 1 143 ? 1.832 4.348 -3.168 1.00 94.38 143 LEU A CA 1
ATOM 1051 C C . LEU A 1 143 ? 2.945 3.627 -3.941 1.00 94.38 143 LEU A C 1
ATOM 1053 O O . LEU A 1 143 ? 3.554 4.191 -4.851 1.00 94.38 143 LEU A O 1
ATOM 1057 N N . THR A 1 144 ? 3.204 2.361 -3.607 1.00 94.94 144 THR A N 1
ATOM 1058 C CA . THR A 1 144 ? 4.176 1.530 -4.332 1.00 94.94 144 THR A CA 1
ATOM 1059 C C . THR A 1 144 ? 3.731 1.307 -5.770 1.00 94.94 144 THR A C 1
ATOM 1061 O O . THR A 1 144 ? 4.536 1.430 -6.692 1.00 94.94 144 THR A O 1
ATOM 1064 N N . ALA A 1 145 ? 2.447 1.022 -5.982 1.00 93.88 145 ALA A N 1
ATOM 1065 C CA . ALA A 1 145 ? 1.893 0.839 -7.313 1.00 93.88 145 ALA A CA 1
ATOM 1066 C C . ALA A 1 145 ? 1.944 2.119 -8.155 1.00 93.88 145 ALA A C 1
ATOM 1068 O O . ALA A 1 145 ? 2.290 2.044 -9.333 1.00 93.88 145 ALA A O 1
ATOM 1069 N N . GLU A 1 146 ? 1.647 3.278 -7.561 1.00 92.19 146 GLU A N 1
ATOM 1070 C CA . GLU A 1 146 ? 1.807 4.589 -8.204 1.00 92.19 146 GLU A CA 1
ATOM 1071 C C . GLU A 1 146 ? 3.262 4.810 -8.646 1.00 92.19 146 GLU A C 1
ATOM 1073 O O . GLU A 1 146 ? 3.519 5.163 -9.797 1.00 92.19 146 GLU A O 1
ATOM 1078 N N . PHE A 1 147 ? 4.229 4.526 -7.768 1.00 91.31 147 PHE A N 1
ATOM 1079 C CA . PHE A 1 147 ? 5.647 4.674 -8.092 1.00 91.31 147 PHE A CA 1
ATOM 1080 C C . PHE A 1 147 ? 6.098 3.730 -9.213 1.00 91.31 147 PHE A C 1
ATOM 1082 O O . PHE A 1 147 ? 6.804 4.147 -10.131 1.00 91.31 147 PHE A O 1
ATOM 1089 N N . VAL A 1 148 ? 5.699 2.456 -9.164 1.00 91.19 148 VAL A N 1
ATOM 1090 C CA . VAL A 1 148 ? 6.033 1.491 -10.221 1.00 91.19 148 VAL A CA 1
ATOM 1091 C C . VAL A 1 148 ? 5.433 1.929 -11.556 1.00 91.19 148 VAL A C 1
ATOM 1093 O O . VAL A 1 148 ? 6.127 1.878 -12.568 1.00 91.19 148 VAL A O 1
ATOM 1096 N N . ASP A 1 149 ? 4.193 2.413 -11.570 1.00 91.31 149 ASP A N 1
ATOM 1097 C CA . ASP A 1 149 ? 3.563 2.917 -12.792 1.00 91.31 149 ASP A CA 1
ATOM 1098 C C . ASP A 1 149 ? 4.242 4.191 -13.323 1.00 91.31 149 ASP A C 1
ATOM 1100 O O . ASP A 1 149 ? 4.356 4.370 -14.537 1.00 91.31 149 ASP A O 1
ATOM 1104 N N . LEU A 1 150 ? 4.740 5.057 -12.437 1.00 89.25 150 LEU A N 1
ATOM 1105 C CA . LEU A 1 150 ? 5.525 6.234 -12.815 1.00 89.25 150 LEU A CA 1
ATOM 1106 C C . LEU A 1 150 ? 6.860 5.846 -13.473 1.00 89.25 150 LEU A C 1
ATOM 1108 O O . LEU A 1 150 ? 7.295 6.489 -14.427 1.00 89.25 150 LEU A O 1
ATOM 1112 N N . VAL A 1 151 ? 7.515 4.803 -12.962 1.00 87.75 151 VAL A N 1
ATOM 1113 C CA . VAL A 1 151 ? 8.846 4.365 -13.410 1.00 87.75 151 VAL A CA 1
ATOM 1114 C C . VAL A 1 151 ? 8.788 3.488 -14.658 1.00 87.75 151 VAL A C 1
ATOM 1116 O O . VAL A 1 151 ? 9.568 3.682 -15.590 1.00 87.75 151 VAL A O 1
ATOM 1119 N N . ASP A 1 152 ? 7.900 2.496 -14.655 1.00 87.62 152 ASP A N 1
ATOM 1120 C CA . ASP A 1 152 ? 7.843 1.425 -15.653 1.00 87.62 152 ASP A CA 1
ATOM 1121 C C . ASP A 1 152 ? 6.662 1.580 -16.630 1.00 87.62 152 ASP A C 1
ATOM 1123 O O . ASP A 1 152 ? 6.515 0.785 -17.564 1.00 87.62 152 ASP A O 1
ATOM 1127 N N . GLY A 1 153 ? 5.848 2.622 -16.449 1.00 88.56 153 GLY A N 1
ATOM 1128 C CA . GLY A 1 153 ? 4.750 3.012 -17.326 1.00 88.56 153 GLY A CA 1
ATOM 1129 C C . GLY A 1 153 ? 3.357 2.657 -16.781 1.00 88.56 153 GLY A C 1
ATOM 1130 O O . GLY A 1 153 ? 3.219 1.789 -15.917 1.00 88.56 153 GLY A O 1
ATOM 1131 N N . PRO A 1 154 ? 2.288 3.284 -17.311 1.00 90.12 154 PRO A N 1
ATOM 1132 C CA . PRO A 1 154 ? 0.938 3.151 -16.766 1.00 90.12 154 PRO A CA 1
ATOM 1133 C C . PRO A 1 154 ? 0.469 1.694 -16.627 1.00 90.12 154 PRO A C 1
ATOM 1135 O O . PRO A 1 154 ? 0.550 0.896 -17.572 1.00 90.12 154 PRO A O 1
ATOM 1138 N N . GLY A 1 155 ? -0.036 1.342 -15.441 1.00 90.12 155 GLY A N 1
ATOM 1139 C CA . GLY A 1 155 ? -0.549 0.012 -15.106 1.00 90.12 155 GLY A CA 1
ATOM 1140 C C . GLY A 1 155 ? 0.504 -1.101 -15.049 1.00 90.12 155 GLY A C 1
ATOM 1141 O O . GLY A 1 155 ? 0.129 -2.276 -15.045 1.00 90.12 155 GLY A O 1
ATOM 1142 N N . ALA A 1 156 ? 1.800 -0.776 -15.057 1.00 92.00 156 ALA A N 1
ATOM 1143 C CA . ALA A 1 156 ? 2.874 -1.761 -14.965 1.00 92.00 156 ALA A CA 1
ATOM 1144 C C . ALA A 1 156 ? 2.788 -2.587 -13.678 1.00 92.00 156 ALA A C 1
ATOM 1146 O O . ALA A 1 156 ? 2.947 -3.807 -13.744 1.00 92.00 156 ALA A O 1
ATOM 1147 N N . CYS A 1 157 ? 2.481 -1.958 -12.541 1.00 93.19 157 CYS A N 1
ATOM 1148 C CA . CYS A 1 157 ? 2.370 -2.660 -11.265 1.00 93.19 157 CYS A CA 1
ATOM 1149 C C . CYS A 1 157 ? 1.251 -3.705 -11.310 1.00 93.19 157 CYS A C 1
ATOM 1151 O O . CYS A 1 157 ? 1.496 -4.892 -11.109 1.00 93.19 157 CYS A O 1
ATOM 1153 N N . GLY A 1 158 ? 0.037 -3.277 -11.673 1.00 92.00 158 GLY A N 1
ATOM 1154 C CA . GLY A 1 158 ? -1.129 -4.158 -11.726 1.00 92.00 158 GLY A CA 1
ATOM 1155 C C . GLY A 1 158 ? -0.944 -5.329 -12.689 1.00 92.00 158 GLY A C 1
ATOM 1156 O O . GLY A 1 158 ? -1.224 -6.465 -12.321 1.00 92.00 158 GLY A O 1
ATOM 1157 N N . ARG A 1 159 ? -0.401 -5.089 -13.893 1.00 92.56 159 ARG A N 1
ATOM 1158 C CA . ARG A 1 159 ? -0.120 -6.173 -14.854 1.00 92.56 159 ARG A CA 1
ATOM 1159 C C . ARG A 1 159 ? 0.846 -7.215 -14.291 1.00 92.56 159 ARG A C 1
ATOM 1161 O O . ARG A 1 159 ? 0.641 -8.400 -14.523 1.00 92.56 159 ARG A O 1
ATOM 1168 N N . ARG A 1 160 ? 1.888 -6.791 -13.570 1.00 91.00 160 ARG A N 1
ATOM 1169 C CA . ARG A 1 160 ? 2.878 -7.710 -12.988 1.00 91.00 160 ARG A CA 1
ATOM 1170 C C . ARG A 1 160 ? 2.309 -8.496 -11.817 1.00 91.00 160 ARG A C 1
ATOM 1172 O O . ARG A 1 160 ? 2.471 -9.707 -11.793 1.00 91.00 160 ARG A O 1
ATOM 1179 N N . LEU A 1 161 ? 1.607 -7.827 -10.902 1.00 91.38 161 LEU A N 1
ATOM 1180 C CA . LEU A 1 161 ? 0.962 -8.496 -9.772 1.00 91.38 161 LEU A CA 1
ATOM 1181 C C . LEU A 1 161 ? -0.058 -9.531 -10.254 1.00 91.38 161 LEU A C 1
ATOM 1183 O O . LEU A 1 161 ? -0.061 -10.654 -9.769 1.00 91.38 161 LEU A O 1
ATOM 1187 N N . LEU A 1 162 ? -0.881 -9.194 -11.251 1.00 87.75 162 LEU A N 1
ATOM 1188 C CA . LEU A 1 162 ? -1.836 -10.142 -11.830 1.00 87.75 162 LEU A CA 1
ATOM 1189 C C . LEU A 1 162 ? -1.138 -11.325 -12.514 1.00 87.75 162 LEU A C 1
ATOM 1191 O O . LEU A 1 162 ? -1.544 -12.460 -12.296 1.00 87.75 162 LEU A O 1
ATOM 1195 N N . ALA A 1 163 ? -0.061 -11.083 -13.267 1.00 87.25 163 ALA A N 1
ATOM 1196 C CA . ALA A 1 163 ? 0.706 -12.157 -13.896 1.00 87.25 163 ALA A CA 1
ATOM 1197 C C . ALA A 1 163 ? 1.382 -13.085 -12.868 1.00 87.25 163 ALA A C 1
ATOM 1199 O O . ALA A 1 163 ? 1.429 -14.295 -13.070 1.00 87.25 163 ALA A O 1
ATOM 1200 N N . GLU A 1 164 ? 1.902 -12.552 -11.758 1.00 82.44 164 GLU A N 1
ATOM 1201 C CA . GLU A 1 164 ? 2.459 -13.370 -10.669 1.00 82.44 164 GLU A CA 1
ATOM 1202 C C . GLU A 1 164 ? 1.372 -14.213 -9.988 1.00 82.44 164 GLU A C 1
ATOM 1204 O O . GLU A 1 164 ? 1.572 -15.406 -9.780 1.00 82.44 164 GLU A O 1
ATOM 1209 N N . LEU A 1 165 ? 0.191 -13.639 -9.741 1.00 78.38 165 LEU A N 1
ATOM 1210 C CA . LEU A 1 165 ? -0.950 -14.374 -9.184 1.00 78.38 165 LEU A CA 1
ATOM 1211 C C . LEU A 1 165 ? -1.432 -15.508 -10.099 1.00 78.38 165 LEU A C 1
ATOM 1213 O O . LEU A 1 165 ? -1.851 -16.549 -9.604 1.00 78.38 165 LEU A O 1
ATOM 1217 N N . GLU A 1 166 ? -1.394 -15.312 -11.417 1.00 78.56 166 GLU A N 1
ATOM 1218 C CA . GLU A 1 166 ? -1.724 -16.356 -12.393 1.00 78.56 166 GLU A CA 1
ATOM 1219 C C . GLU A 1 166 ? -0.684 -17.487 -12.400 1.00 78.56 166 GLU A C 1
ATOM 1221 O O . GLU A 1 166 ? -1.061 -18.651 -12.524 1.00 78.56 166 GLU A O 1
ATOM 1226 N N . ASN A 1 167 ? 0.601 -17.166 -12.214 1.00 72.88 167 ASN A N 1
ATOM 1227 C CA . ASN A 1 167 ? 1.677 -18.159 -12.150 1.00 72.88 167 ASN A CA 1
ATOM 1228 C C . ASN A 1 167 ? 1.674 -18.969 -10.843 1.00 72.88 167 ASN A C 1
ATOM 1230 O O . ASN A 1 167 ? 2.009 -20.146 -10.875 1.00 72.88 167 ASN A O 1
ATOM 1234 N N . ASP A 1 168 ? 1.278 -18.371 -9.716 1.00 61.97 168 ASP A N 1
ATOM 1235 C CA . ASP A 1 168 ? 1.191 -19.064 -8.418 1.00 61.97 168 ASP A CA 1
ATOM 1236 C C . ASP A 1 168 ? -0.027 -20.012 -8.319 1.00 61.97 168 ASP A C 1
ATOM 1238 O O . ASP A 1 168 ? -0.119 -20.821 -7.393 1.00 61.97 168 ASP A O 1
ATOM 1242 N N . LEU A 1 169 ? -0.981 -19.910 -9.254 1.00 55.16 169 LEU A N 1
ATOM 1243 C CA . LEU A 1 169 ? -2.186 -20.750 -9.335 1.00 55.16 169 LEU A CA 1
ATOM 1244 C C . LEU A 1 169 ? -2.082 -21.895 -10.363 1.00 55.16 169 LEU A C 1
ATOM 1246 O O . LEU A 1 169 ? -3.016 -22.701 -10.443 1.00 55.16 169 LEU A O 1
ATOM 1250 N N . GLY A 1 170 ? -1.004 -21.949 -11.152 1.00 41.78 170 GLY A N 1
ATOM 1251 C CA . GLY A 1 170 ? -0.739 -22.976 -12.172 1.00 41.78 170 GLY A CA 1
ATOM 1252 C C . GLY A 1 170 ? 0.205 -24.070 -11.692 1.00 41.78 170 GLY A C 1
ATOM 1253 O O . GLY A 1 170 ? -0.008 -25.230 -12.114 1.00 41.78 170 GLY A O 1
#

Sequence (170 aa):
MLAAWDQACVVRAGFDTTADSGYGVKEAADAVSRIAEATVRYGSDQLGRGTVVLLGQAVRSMGTGPAADRRAHLVSSFTKTLADKLTGLTETWPDLVEAADLPMVHKVVGLAMAGHTDLLTWRDEFGPVPEGEHHAMTAALALTAEFVDLVDGPGACGRRLLAELENDLG

Organism: NCBI:txid380248

Radius of gyration: 14.94 Å; chains: 1; bounding bo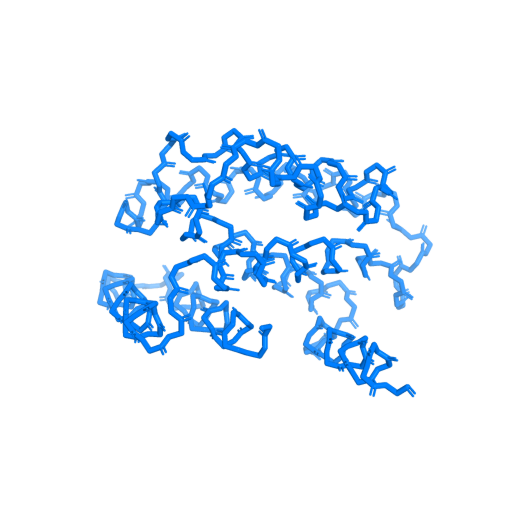x: 36×44×34 Å

pLDDT: mean 85.76, std 11.56, range [40.75, 96.25]

Secondary structure (DSSP, 8-state):
-HHHHHHHHHHHHHHTTTTSSSTTHHHHHHHHHHHHHHHHHH-HHHHHHHHHHHHHHHHHHTTSSTTGGGHHHHHHHHHHHHHHHHHHHHHH-TTT--TTTHHHHHHHHHHHHTT-S-HHHHHHTT-S--HHHHHHHHHHHHHHHHHHHHHH-TTHHHHHHHHHHHHTT-

Foldseek 3Di:
DVLLVVLLVLLLVLVVVPPDDPSNAVSLVVSLVSLVVSCVVQNQQRNLLVLLLLLLQLLLLALPAPNVVCRVVLLVVLLVVLLVVLVVCCVRRVSQAPPVLVVVLSVSSVCSNVVNNPSSVVVCVVPGQDPNNSSSSSPSSSSSQVSSCVRRHHCSSVVSSVVVVVVVVD